Protein AF-A0A382QL18-F1 (afdb_monomer)

Radius of gyration: 16.1 Å; Cα contacts (8 Å, |Δi|>4): 72; chains: 1; bounding box: 35×16×53 Å

Foldseek 3Di:
DPPVVVVVVVVVVLVVLLVLLVVLQVLLVVLLVVCVVVVVVVLSVVLLVVLVVQLVVQLVVCVVVVVPPSSNSVSSSSSSNSSNVSSVVVVVVD

Organism: NCBI:txid408172

Mean predicted aligned error: 6.59 Å

Sequence (94 aa):
LSNTKTLSLATENLKFLVAGTLFVGFFAFLWDGVLLGLGSLKHFATITILGSIVGTILLIYSFIYDYGLPGLWFSLLVSLLIRTSMGYYYQKLR

Structure (mmCIF, N/CA/C/O backbone):
data_AF-A0A382QL18-F1
#
_entry.id   AF-A0A382QL18-F1
#
loop_
_atom_site.group_PDB
_atom_site.id
_atom_site.type_symbol
_atom_site.label_atom_id
_atom_site.label_alt_id
_atom_site.label_comp_id
_atom_site.label_asym_id
_atom_site.label_entity_id
_atom_site.label_seq_id
_atom_site.pdbx_PDB_ins_code
_atom_site.Cartn_x
_atom_site.Cartn_y
_atom_site.Cartn_z
_atom_site.occupancy
_atom_site.B_iso_or_equiv
_atom_site.auth_seq_id
_atom_site.auth_comp_id
_atom_site.auth_asym_id
_atom_site.auth_atom_id
_atom_site.pdbx_PDB_model_num
ATOM 1 N N . LEU A 1 1 ? 10.720 -9.963 -35.273 1.00 48.28 1 LEU A N 1
ATOM 2 C CA . LEU A 1 1 ? 9.581 -10.600 -34.562 1.00 48.28 1 LEU A CA 1
ATOM 3 C C . LEU A 1 1 ? 9.728 -10.572 -33.022 1.00 48.28 1 LEU A C 1
ATOM 5 O O . LEU A 1 1 ? 9.172 -11.438 -32.361 1.00 48.28 1 LEU A O 1
ATOM 9 N N . SER A 1 2 ? 10.453 -9.603 -32.435 1.00 58.75 2 SER A N 1
ATOM 10 C CA . SER A 1 2 ? 10.869 -9.671 -31.016 1.00 58.75 2 SER A CA 1
ATOM 11 C C . SER A 1 2 ? 10.143 -8.670 -30.099 1.00 58.75 2 SER A C 1
ATOM 13 O O . SER A 1 2 ? 9.563 -9.075 -29.101 1.00 58.75 2 SER A O 1
ATOM 15 N N . ASN A 1 3 ? 10.050 -7.390 -30.483 1.00 60.75 3 ASN A N 1
ATOM 16 C CA . ASN A 1 3 ? 9.533 -6.332 -29.594 1.00 60.75 3 ASN A CA 1
ATOM 17 C C . ASN A 1 3 ? 8.008 -6.350 -29.383 1.00 60.75 3 ASN A C 1
ATOM 19 O O . ASN A 1 3 ? 7.517 -5.959 -28.330 1.00 60.75 3 ASN A O 1
ATOM 23 N N . THR A 1 4 ? 7.236 -6.818 -30.365 1.00 63.62 4 THR A N 1
ATOM 24 C CA . THR A 1 4 ? 5.767 -6.855 -30.277 1.00 63.62 4 THR A CA 1
ATOM 25 C C . THR A 1 4 ? 5.270 -7.939 -29.322 1.00 63.62 4 THR A C 1
ATOM 27 O O . THR A 1 4 ? 4.278 -7.738 -28.629 1.00 63.62 4 THR A O 1
ATOM 30 N N . LYS A 1 5 ? 5.976 -9.077 -29.243 1.00 63.62 5 LYS A N 1
ATOM 31 C CA . LYS A 1 5 ? 5.640 -10.168 -28.317 1.00 63.62 5 LYS A CA 1
ATOM 32 C C . LYS A 1 5 ? 5.997 -9.813 -26.871 1.00 63.62 5 LYS A C 1
ATOM 34 O O . LYS A 1 5 ? 5.180 -10.043 -25.987 1.00 63.62 5 LYS A O 1
ATOM 39 N N . THR A 1 6 ? 7.160 -9.203 -26.632 1.00 64.38 6 THR A N 1
ATOM 40 C CA . THR A 1 6 ? 7.559 -8.726 -25.295 1.00 64.38 6 THR A CA 1
ATOM 41 C C . THR A 1 6 ? 6.668 -7.591 -24.796 1.00 64.38 6 THR A C 1
ATOM 43 O O . THR A 1 6 ? 6.259 -7.617 -23.638 1.00 64.38 6 THR A O 1
ATOM 46 N N . LEU A 1 7 ? 6.283 -6.649 -25.664 1.00 66.12 7 LEU A N 1
ATOM 47 C CA . LEU A 1 7 ? 5.337 -5.586 -25.311 1.00 66.12 7 LEU A CA 1
ATOM 48 C C . LEU A 1 7 ? 3.935 -6.137 -25.000 1.00 66.12 7 LEU A C 1
ATOM 50 O O . LEU A 1 7 ? 3.315 -5.719 -24.022 1.00 66.12 7 LEU A O 1
ATOM 54 N N . SER A 1 8 ? 3.448 -7.100 -25.790 1.00 68.75 8 SER A N 1
ATOM 55 C CA . SER A 1 8 ? 2.165 -7.774 -25.539 1.00 68.75 8 SER A CA 1
ATOM 56 C C . SER A 1 8 ? 2.152 -8.466 -24.176 1.00 68.75 8 SER A C 1
ATOM 58 O O . SER A 1 8 ? 1.208 -8.293 -23.410 1.00 68.75 8 SER A O 1
ATOM 60 N N . LEU A 1 9 ? 3.220 -9.195 -23.849 1.00 66.06 9 LEU A N 1
ATOM 61 C CA . LEU A 1 9 ? 3.328 -9.966 -22.611 1.00 66.06 9 LEU A CA 1
ATOM 62 C C . LEU A 1 9 ? 3.494 -9.057 -21.379 1.00 66.06 9 LEU A C 1
ATOM 64 O O . LEU A 1 9 ? 2.863 -9.286 -20.350 1.00 66.06 9 LEU A O 1
ATOM 68 N N . ALA A 1 10 ? 4.257 -7.964 -21.494 1.00 66.56 10 ALA A N 1
ATOM 69 C CA . ALA A 1 10 ? 4.346 -6.940 -20.449 1.00 66.56 10 ALA A CA 1
ATOM 70 C C . ALA A 1 10 ? 2.989 -6.258 -20.189 1.00 66.56 10 ALA A C 1
ATOM 72 O O . ALA A 1 10 ? 2.621 -6.016 -19.039 1.00 66.56 10 ALA A O 1
ATOM 73 N N . THR A 1 11 ? 2.220 -5.997 -21.250 1.00 75.69 11 THR A N 1
ATOM 74 C CA . THR A 1 11 ? 0.881 -5.396 -21.152 1.00 75.69 11 THR A CA 1
ATOM 75 C C . THR A 1 11 ? -0.126 -6.355 -20.516 1.00 75.69 11 THR A C 1
ATOM 77 O O . THR A 1 11 ? -0.976 -5.931 -19.736 1.00 75.69 11 THR A O 1
ATOM 80 N N . GLU A 1 12 ? -0.043 -7.648 -20.822 1.00 78.12 12 GLU A N 1
ATOM 81 C CA . GLU A 1 12 ? -0.900 -8.679 -20.233 1.00 78.12 12 GLU A CA 1
ATOM 82 C C . GLU A 1 12 ? -0.613 -8.874 -18.739 1.00 78.12 12 GLU A C 1
ATOM 84 O O . GLU A 1 12 ? -1.534 -8.809 -17.925 1.00 78.12 12 GLU A O 1
ATOM 89 N N . ASN A 1 13 ? 0.662 -8.979 -18.357 1.00 79.44 13 ASN A N 1
ATOM 90 C CA . ASN A 1 13 ? 1.070 -9.059 -16.952 1.00 79.44 13 ASN A CA 1
ATOM 91 C C . ASN A 1 13 ? 0.618 -7.831 -16.153 1.00 79.44 13 ASN A C 1
ATOM 93 O O . ASN A 1 13 ? 0.147 -7.962 -15.023 1.00 79.44 13 ASN A O 1
ATOM 97 N N . LEU A 1 14 ? 0.706 -6.639 -16.749 1.00 83.88 14 LEU A N 1
ATOM 98 C CA . LEU A 1 14 ? 0.214 -5.416 -16.126 1.00 83.88 14 LEU A CA 1
ATOM 99 C C . LEU A 1 14 ? -1.308 -5.454 -15.932 1.00 83.88 14 LEU A C 1
ATOM 101 O O . LEU A 1 14 ? -1.786 -5.082 -14.866 1.00 83.88 14 LEU A O 1
ATOM 105 N N . LYS A 1 15 ? -2.079 -5.932 -16.919 1.00 86.31 15 LYS A N 1
ATOM 106 C CA . LYS A 1 15 ? -3.540 -6.081 -16.790 1.00 86.31 15 LYS A CA 1
ATOM 107 C C . LYS A 1 15 ? -3.915 -7.023 -15.649 1.00 86.31 15 LYS A C 1
ATOM 109 O O . LYS A 1 15 ? -4.808 -6.694 -14.871 1.00 86.31 15 LYS A O 1
ATOM 114 N N . PHE A 1 16 ? -3.223 -8.154 -15.524 1.00 85.88 16 PHE A N 1
ATOM 115 C CA . PHE A 1 16 ? -3.423 -9.078 -14.407 1.00 85.88 16 PHE A CA 1
ATOM 116 C C . PHE A 1 16 ? -3.082 -8.435 -13.065 1.00 85.88 16 PHE A C 1
ATOM 118 O O . PHE A 1 16 ? -3.857 -8.562 -12.117 1.00 85.88 16 PHE A O 1
ATOM 125 N N . LEU A 1 17 ? -1.968 -7.702 -12.992 1.00 88.94 17 LEU A N 1
ATOM 126 C CA . LEU A 1 17 ? -1.570 -6.991 -11.781 1.00 88.94 17 LEU A CA 1
ATOM 127 C C . LEU A 1 17 ? -2.624 -5.954 -11.380 1.00 88.94 17 LEU A C 1
ATOM 129 O O . LEU A 1 17 ? -3.067 -5.954 -10.239 1.00 88.94 17 LEU A O 1
ATOM 133 N N . VAL A 1 18 ? -3.090 -5.133 -12.324 1.00 89.38 18 VAL A N 1
ATOM 134 C CA . VAL A 1 18 ? -4.156 -4.144 -12.101 1.00 89.38 18 VAL A CA 1
ATOM 135 C C . VAL A 1 18 ? -5.436 -4.820 -11.613 1.00 89.38 18 VAL A C 1
ATOM 137 O O . VAL A 1 18 ? -6.013 -4.383 -10.620 1.00 89.38 18 VAL A O 1
ATOM 140 N N . ALA A 1 19 ? -5.870 -5.899 -12.269 1.00 90.81 19 ALA A N 1
ATOM 141 C CA . ALA A 1 19 ? -7.069 -6.635 -11.874 1.00 90.81 19 ALA A CA 1
ATOM 142 C C . ALA A 1 19 ? -6.946 -7.217 -10.456 1.00 90.81 19 ALA A C 1
ATOM 144 O O . ALA A 1 19 ? -7.872 -7.083 -9.657 1.00 90.81 19 ALA A O 1
ATOM 145 N N . GLY A 1 20 ? -5.791 -7.798 -10.118 1.00 90.19 20 GLY A N 1
ATOM 146 C CA . GLY A 1 20 ? -5.499 -8.294 -8.772 1.00 90.19 20 GLY A CA 1
ATOM 147 C C . GLY A 1 20 ? -5.502 -7.178 -7.726 1.00 90.19 20 GLY A C 1
ATOM 148 O O . GLY A 1 20 ? -6.136 -7.316 -6.680 1.00 90.19 20 GLY A O 1
ATOM 149 N N . THR A 1 21 ? -4.873 -6.041 -8.029 1.00 90.69 21 THR A N 1
ATOM 150 C CA . THR A 1 21 ? -4.863 -4.857 -7.160 1.00 90.69 21 THR A CA 1
ATOM 151 C C . THR A 1 21 ? -6.268 -4.326 -6.913 1.00 90.69 21 THR A C 1
ATOM 153 O O . THR A 1 21 ? -6.607 -4.022 -5.772 1.00 90.69 21 THR A O 1
ATOM 156 N N . LEU A 1 22 ? -7.112 -4.263 -7.944 1.00 91.88 22 LEU A N 1
ATOM 157 C CA . LEU A 1 22 ? -8.505 -3.832 -7.808 1.00 91.88 22 LEU A CA 1
ATOM 158 C C . LEU A 1 22 ? -9.339 -4.824 -6.994 1.00 91.88 22 LEU A C 1
ATOM 160 O O . LEU A 1 22 ? -10.094 -4.404 -6.120 1.00 91.88 22 LEU A O 1
ATOM 164 N N . PHE A 1 23 ? -9.166 -6.126 -7.227 1.00 91.75 23 PHE A N 1
ATOM 165 C CA . PHE A 1 23 ? -9.860 -7.166 -6.469 1.00 91.75 23 PHE A CA 1
ATOM 166 C C . PHE A 1 23 ? -9.549 -7.076 -4.971 1.00 91.75 23 PHE A C 1
ATOM 168 O O . PHE A 1 23 ? -10.467 -7.024 -4.155 1.00 91.75 23 PHE A O 1
ATOM 175 N N . VAL A 1 24 ? -8.266 -6.978 -4.606 1.00 91.19 24 VAL A N 1
ATOM 176 C CA . VAL A 1 24 ? -7.848 -6.764 -3.210 1.00 91.19 24 VAL A CA 1
ATOM 177 C C . VAL A 1 24 ? -8.344 -5.411 -2.692 1.00 91.19 24 VAL A C 1
ATOM 179 O O . VAL A 1 24 ? -8.791 -5.311 -1.550 1.00 91.19 24 VAL A O 1
ATOM 182 N N . GLY A 1 25 ? -8.329 -4.380 -3.538 1.00 90.25 25 GLY A N 1
ATOM 183 C CA . GLY A 1 25 ? -8.846 -3.053 -3.221 1.00 90.25 25 GLY A CA 1
ATOM 184 C C . GLY A 1 25 ? -10.306 -3.065 -2.777 1.00 90.25 25 GLY A C 1
ATOM 185 O O . GLY A 1 25 ? -10.637 -2.403 -1.798 1.00 90.25 25 GLY A O 1
ATOM 186 N N . PHE A 1 26 ? -11.168 -3.867 -3.408 1.00 91.62 26 PHE A N 1
ATOM 187 C CA . PHE A 1 26 ? -12.564 -3.996 -2.979 1.00 91.62 26 PHE A CA 1
ATOM 188 C C . PHE A 1 26 ? -12.697 -4.504 -1.539 1.00 91.62 26 PHE A C 1
ATOM 190 O O . PHE A 1 26 ? -13.520 -3.982 -0.789 1.00 91.62 26 PHE A O 1
ATOM 197 N N . PHE A 1 27 ? -11.864 -5.458 -1.114 1.00 88.38 27 PHE A N 1
ATOM 198 C CA . PHE A 1 27 ? -11.864 -5.922 0.277 1.00 88.38 27 PHE A CA 1
ATOM 199 C C . PHE A 1 27 ? -11.293 -4.881 1.237 1.00 88.38 27 PHE A C 1
ATOM 201 O O . PHE A 1 27 ? -11.842 -4.695 2.321 1.00 88.38 27 PHE A O 1
ATOM 208 N N . ALA A 1 28 ? -10.230 -4.175 0.846 1.00 88.81 28 ALA A N 1
ATOM 209 C CA . ALA A 1 28 ? -9.688 -3.079 1.643 1.00 88.81 28 ALA A CA 1
ATOM 210 C C . ALA A 1 28 ? -10.759 -2.003 1.892 1.00 88.81 28 ALA A C 1
ATOM 212 O O . ALA A 1 28 ? -10.988 -1.612 3.034 1.00 88.81 28 ALA A O 1
ATOM 213 N N . PHE A 1 29 ? -11.477 -1.593 0.842 1.00 88.81 29 PHE A N 1
ATOM 214 C CA . PHE A 1 29 ? -12.550 -0.603 0.943 1.00 88.81 29 PHE A CA 1
ATOM 215 C C . PHE A 1 29 ? -13.768 -1.109 1.723 1.00 88.81 29 PHE A C 1
ATOM 217 O O . PHE A 1 29 ? -14.402 -0.328 2.431 1.00 88.81 29 PHE A O 1
ATOM 224 N N . LEU A 1 30 ? -14.082 -2.407 1.645 1.00 89.06 30 LEU A N 1
ATOM 225 C CA . LEU A 1 30 ? -15.119 -3.018 2.477 1.00 89.06 30 LEU A CA 1
ATOM 226 C C . LEU A 1 30 ? -14.778 -2.870 3.965 1.00 89.06 30 LEU A C 1
ATOM 228 O O . LEU A 1 30 ? -15.624 -2.432 4.742 1.00 89.06 30 LEU A O 1
ATOM 232 N N . TRP A 1 31 ? -13.544 -3.194 4.361 1.00 84.94 31 TRP A N 1
ATOM 233 C CA . TRP A 1 31 ? -13.110 -3.057 5.754 1.00 84.94 31 TRP A CA 1
ATOM 234 C C . TRP A 1 31 ? -13.056 -1.605 6.213 1.00 84.94 31 TRP A C 1
ATOM 236 O O . TRP A 1 31 ? -13.471 -1.319 7.336 1.00 84.94 31 TRP A O 1
ATOM 246 N N . ASP A 1 32 ? -12.621 -0.694 5.341 1.00 85.81 32 ASP A N 1
ATOM 247 C CA . ASP A 1 32 ? -12.662 0.745 5.602 1.00 85.81 32 ASP A CA 1
ATOM 248 C C . ASP A 1 32 ? -14.107 1.188 5.921 1.00 85.81 32 ASP A C 1
ATOM 250 O O . ASP A 1 32 ? -14.350 1.838 6.939 1.00 85.81 32 ASP A O 1
ATOM 254 N N . GLY A 1 33 ? -15.092 0.741 5.133 1.00 84.81 33 GLY A N 1
ATOM 255 C CA . GLY A 1 33 ? -16.515 1.003 5.380 1.00 84.81 33 GLY A CA 1
ATOM 256 C C . GLY A 1 33 ? -17.059 0.359 6.662 1.00 84.81 33 GLY A C 1
ATOM 257 O O . GLY A 1 33 ? -17.768 1.013 7.427 1.00 84.81 33 GLY A O 1
ATOM 258 N N . VAL A 1 34 ? -16.703 -0.898 6.939 1.00 86.44 34 VAL A N 1
ATOM 259 C CA . VAL A 1 34 ? -17.137 -1.627 8.146 1.00 86.44 34 VAL A CA 1
ATOM 260 C C . VAL A 1 34 ? -16.595 -0.969 9.416 1.00 86.44 34 VAL A C 1
ATOM 262 O O . VAL A 1 34 ? -17.347 -0.753 10.367 1.00 86.44 34 VAL A O 1
ATOM 265 N N . LEU A 1 35 ? -15.312 -0.601 9.444 1.00 82.81 35 LEU A N 1
ATOM 266 C CA . LEU A 1 35 ? -14.690 0.028 10.612 1.00 82.81 35 LEU A CA 1
ATOM 267 C C . LEU A 1 35 ? -15.271 1.415 10.896 1.00 82.81 35 LEU A C 1
ATOM 269 O O . LEU A 1 35 ? -15.482 1.756 12.065 1.00 82.81 35 LEU A O 1
ATOM 273 N N . LEU A 1 36 ? -15.573 2.185 9.847 1.00 83.88 36 LEU A N 1
ATOM 274 C CA . LEU A 1 36 ? -16.265 3.469 9.966 1.00 83.88 36 LEU A CA 1
ATOM 275 C C . LEU A 1 36 ? -17.707 3.287 10.458 1.00 83.88 36 LEU A C 1
ATOM 277 O O . LEU A 1 36 ? -18.115 3.969 11.398 1.00 83.88 36 LEU A O 1
ATOM 281 N N . GLY A 1 37 ? -18.450 2.328 9.896 1.00 83.69 37 GLY A N 1
ATOM 282 C CA . GLY A 1 37 ? -19.827 2.021 10.302 1.00 83.69 37 GLY A CA 1
ATOM 283 C C . GLY A 1 37 ? -19.947 1.527 11.748 1.00 83.69 37 GLY A C 1
ATOM 284 O O . GLY A 1 37 ? -20.943 1.787 12.416 1.00 83.69 37 GLY A O 1
ATOM 285 N N . LEU A 1 38 ? -18.906 0.872 12.265 1.00 79.06 38 LEU A N 1
ATOM 286 C CA . LEU A 1 38 ? -18.825 0.374 13.639 1.00 79.06 38 LEU A CA 1
ATOM 287 C C . LEU A 1 38 ? -18.299 1.404 14.659 1.00 79.06 38 LEU A C 1
ATOM 289 O O . LEU A 1 38 ? -18.068 1.040 15.818 1.00 79.06 38 LEU A O 1
ATOM 293 N N . GLY A 1 39 ? -18.052 2.653 14.241 1.00 81.25 39 GLY A N 1
ATOM 294 C CA . GLY A 1 39 ? -17.503 3.719 15.091 1.00 81.25 39 GLY A CA 1
ATOM 295 C C . GLY A 1 39 ? -16.037 3.508 15.500 1.00 81.25 39 GLY A C 1
ATOM 296 O O . GLY A 1 39 ? -15.535 4.169 16.410 1.00 81.25 39 GLY A O 1
ATOM 297 N N . SER A 1 40 ? -15.323 2.595 14.839 1.00 81.44 40 SER A N 1
ATOM 298 C CA . SER A 1 40 ? -13.957 2.179 15.177 1.00 81.44 40 SER A CA 1
ATOM 299 C C . SER A 1 40 ? -12.898 3.060 14.498 1.00 81.44 40 SER A C 1
ATOM 301 O O . SER A 1 40 ? -11.961 2.583 13.855 1.00 81.44 40 SER A O 1
ATOM 303 N N . LEU A 1 41 ? -13.041 4.380 14.651 1.00 81.88 41 LEU A N 1
ATOM 304 C CA . LEU A 1 41 ? -12.238 5.397 13.953 1.00 81.88 41 LEU A CA 1
ATOM 305 C C . LEU A 1 41 ? -10.728 5.247 14.193 1.00 81.88 41 LEU A C 1
ATOM 307 O O . LEU A 1 41 ? -9.930 5.466 13.284 1.00 81.88 41 LEU A O 1
ATOM 311 N N . LYS A 1 42 ? -10.329 4.838 15.405 1.00 82.69 42 LYS A N 1
ATOM 312 C CA . LYS A 1 42 ? -8.915 4.627 15.754 1.00 82.69 42 LYS A CA 1
ATOM 313 C C . LYS A 1 42 ? -8.300 3.476 14.957 1.00 82.69 42 LYS A C 1
ATOM 315 O O . LYS A 1 42 ? -7.225 3.644 14.398 1.00 82.69 42 LYS A O 1
ATOM 320 N N . HIS A 1 43 ? -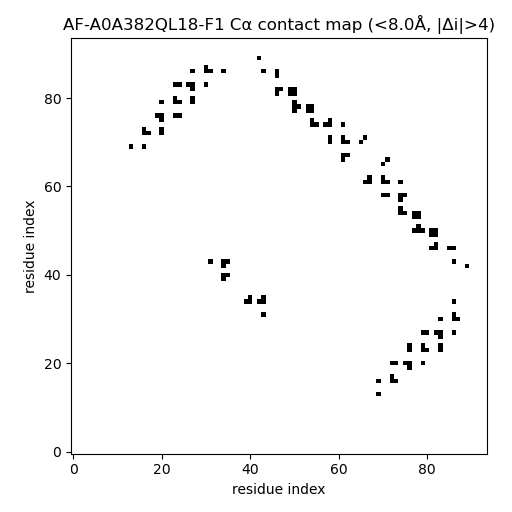8.999 2.345 14.852 1.00 83.69 43 HIS A N 1
ATOM 321 C CA . HIS A 1 43 ? -8.518 1.186 14.098 1.00 83.69 43 HIS A CA 1
ATOM 322 C C . HIS A 1 43 ? -8.449 1.489 12.599 1.00 83.69 43 HIS A C 1
ATOM 324 O O . HIS A 1 43 ? -7.447 1.170 11.965 1.00 83.69 43 HIS A O 1
ATOM 330 N N . PHE A 1 44 ? -9.457 2.187 12.061 1.00 85.69 44 PHE A N 1
ATOM 331 C CA . PHE A 1 44 ? -9.452 2.676 10.679 1.00 85.69 44 PHE A CA 1
ATOM 332 C C . PHE A 1 44 ? -8.240 3.579 10.382 1.00 85.69 44 PHE A C 1
ATOM 334 O O . PHE A 1 44 ? -7.528 3.377 9.395 1.00 85.69 44 PHE A O 1
ATOM 341 N N . ALA A 1 45 ? -7.961 4.548 11.258 1.00 84.06 45 ALA A N 1
ATOM 342 C CA . ALA A 1 45 ? -6.808 5.428 11.098 1.00 84.06 45 ALA A CA 1
ATOM 343 C C . ALA A 1 45 ? -5.489 4.639 11.137 1.00 84.06 45 ALA A C 1
ATOM 345 O O . ALA A 1 45 ? -4.632 4.831 10.275 1.00 84.06 45 ALA A O 1
ATOM 346 N N . THR A 1 46 ? -5.341 3.705 12.082 1.00 86.38 46 THR A N 1
ATOM 347 C CA . THR A 1 46 ? -4.128 2.889 12.219 1.00 86.38 46 THR A CA 1
ATOM 348 C C . THR A 1 46 ? -3.853 2.040 10.977 1.00 86.38 46 THR A C 1
ATOM 350 O O . THR A 1 46 ? -2.734 2.088 10.463 1.00 86.38 46 THR A O 1
ATOM 353 N N . ILE A 1 47 ? -4.848 1.314 10.448 1.00 87.19 47 ILE A N 1
ATOM 354 C CA . ILE A 1 47 ? -4.642 0.482 9.246 1.00 87.19 47 ILE A CA 1
ATOM 355 C C . ILE A 1 47 ? -4.309 1.323 8.016 1.00 87.19 47 ILE A C 1
ATOM 357 O O . ILE A 1 47 ? -3.479 0.927 7.196 1.00 87.19 47 ILE A O 1
ATOM 361 N N . THR A 1 48 ? -4.919 2.504 7.904 1.00 87.56 48 THR A N 1
ATOM 362 C CA . THR A 1 48 ? -4.727 3.394 6.760 1.00 87.56 48 THR A CA 1
ATOM 363 C C . THR A 1 48 ? -3.331 3.999 6.784 1.00 87.56 48 THR A C 1
ATOM 365 O O . THR A 1 48 ? -2.650 4.002 5.758 1.00 87.56 48 THR A O 1
ATOM 368 N N . ILE A 1 49 ? -2.872 4.456 7.952 1.00 89.06 49 ILE A N 1
ATOM 369 C CA . ILE A 1 49 ? -1.537 5.036 8.122 1.00 89.06 49 ILE A CA 1
ATOM 370 C C . ILE A 1 49 ? -0.464 3.971 7.879 1.00 89.06 49 ILE A C 1
ATOM 372 O O . ILE A 1 49 ? 0.433 4.196 7.069 1.00 89.06 49 ILE A O 1
ATOM 376 N N . LEU A 1 50 ? -0.576 2.792 8.501 1.00 89.81 50 LEU A N 1
ATOM 377 C CA . LEU A 1 50 ? 0.398 1.709 8.317 1.00 89.81 50 LEU A CA 1
ATOM 378 C C . LEU A 1 50 ? 0.451 1.228 6.864 1.00 89.81 50 LEU A C 1
ATOM 380 O O . LEU A 1 50 ? 1.536 1.130 6.289 1.00 89.81 50 LEU A O 1
ATOM 384 N N . GLY A 1 51 ? -0.709 0.997 6.242 1.00 87.50 51 GLY A N 1
ATOM 385 C CA . GLY A 1 51 ? -0.782 0.622 4.831 1.00 87.50 51 GLY A CA 1
ATOM 386 C C . GLY A 1 51 ? -0.171 1.685 3.913 1.00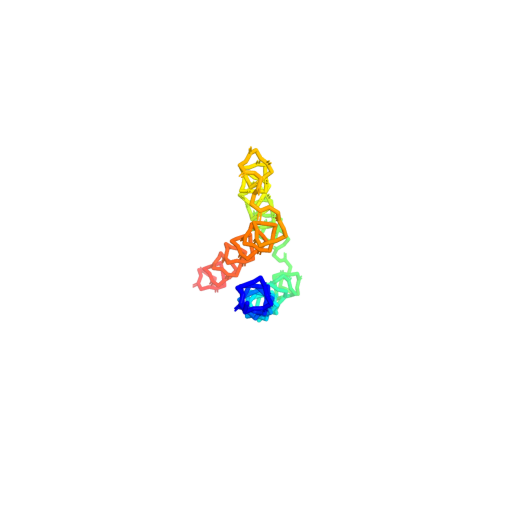 87.50 51 GLY A C 1
ATOM 387 O O . GLY A 1 51 ? 0.540 1.343 2.966 1.00 87.50 51 GLY A O 1
ATOM 388 N N . SER A 1 52 ? -0.395 2.970 4.202 1.00 88.75 52 SER A N 1
ATOM 389 C CA . SER A 1 52 ? 0.151 4.082 3.411 1.00 88.75 52 SER A CA 1
ATOM 390 C C . SER A 1 52 ? 1.663 4.223 3.569 1.00 88.75 52 SER A C 1
ATOM 392 O O . SER A 1 52 ? 2.350 4.433 2.572 1.00 88.75 52 SER A O 1
ATOM 394 N N . ILE A 1 53 ? 2.201 4.058 4.782 1.00 92.75 53 ILE A N 1
ATOM 395 C CA . ILE A 1 53 ? 3.651 4.100 5.029 1.00 92.75 53 ILE A CA 1
ATOM 396 C C . ILE A 1 53 ? 4.344 2.983 4.249 1.00 92.75 53 ILE A C 1
ATOM 398 O O . ILE A 1 53 ? 5.272 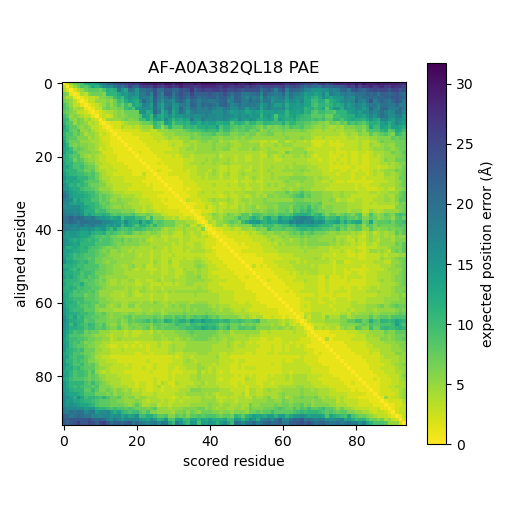3.255 3.489 1.00 92.75 53 ILE A O 1
ATOM 402 N N . VAL A 1 54 ? 3.868 1.739 4.373 1.00 91.81 54 VAL A N 1
ATOM 403 C CA . VAL A 1 54 ? 4.493 0.604 3.677 1.00 91.81 54 VAL A CA 1
ATOM 404 C C . VAL A 1 54 ? 4.357 0.740 2.159 1.00 91.81 54 VAL A C 1
ATOM 406 O O . VAL A 1 54 ? 5.335 0.537 1.440 1.00 91.81 54 VAL A O 1
ATOM 409 N N . GLY A 1 55 ? 3.184 1.156 1.670 1.00 89.69 55 GLY A N 1
ATOM 410 C CA . GLY A 1 55 ? 2.971 1.444 0.251 1.00 89.69 55 GLY A CA 1
ATOM 411 C C . GLY A 1 55 ? 3.916 2.524 -0.278 1.00 89.69 55 GLY A C 1
ATOM 412 O O . GLY A 1 55 ? 4.508 2.353 -1.338 1.00 89.69 55 GLY A O 1
ATOM 413 N N . THR A 1 56 ? 4.124 3.597 0.488 1.00 90.88 56 THR A N 1
ATOM 414 C CA . THR A 1 56 ? 5.013 4.707 0.109 1.00 90.88 56 THR A CA 1
ATOM 415 C C . THR A 1 56 ? 6.477 4.278 0.087 1.00 90.88 56 THR A C 1
ATOM 417 O O . THR A 1 56 ? 7.191 4.622 -0.849 1.00 90.88 56 THR A O 1
ATOM 420 N N . ILE A 1 57 ? 6.928 3.485 1.065 1.00 92.44 57 ILE A N 1
ATOM 421 C CA . ILE A 1 57 ? 8.293 2.935 1.073 1.00 92.44 57 ILE A CA 1
ATOM 422 C C . ILE A 1 57 ? 8.523 2.076 -0.176 1.00 92.44 57 ILE A C 1
ATOM 424 O O . ILE A 1 57 ? 9.532 2.250 -0.860 1.00 92.44 57 ILE A O 1
ATOM 428 N N . LEU A 1 58 ? 7.576 1.195 -0.517 1.00 90.31 58 LEU A N 1
ATOM 429 C CA . LEU A 1 58 ? 7.671 0.386 -1.735 1.00 90.31 58 LEU A CA 1
ATOM 430 C C . LEU A 1 58 ? 7.587 1.222 -3.013 1.00 90.31 58 LEU A C 1
ATOM 432 O O . LEU A 1 58 ? 8.224 0.868 -4.000 1.00 90.31 58 LEU A O 1
ATOM 436 N N . LEU A 1 59 ? 6.814 2.307 -3.016 1.00 90.50 59 LEU A N 1
ATOM 437 C CA . LEU A 1 59 ? 6.715 3.208 -4.159 1.00 90.50 59 LEU A CA 1
ATOM 438 C C . LEU A 1 59 ? 8.044 3.934 -4.398 1.00 90.50 59 LEU A C 1
ATOM 440 O O . LEU A 1 59 ? 8.526 3.960 -5.527 1.00 90.50 59 LEU A O 1
ATOM 444 N N . ILE A 1 60 ? 8.662 4.462 -3.336 1.00 91.69 60 ILE A N 1
ATOM 445 C CA . ILE A 1 60 ? 9.988 5.093 -3.394 1.00 91.69 60 ILE A CA 1
ATOM 446 C C . ILE A 1 60 ? 11.028 4.076 -3.864 1.00 91.69 60 ILE A C 1
ATOM 448 O O . ILE A 1 60 ? 11.818 4.378 -4.755 1.00 91.69 60 ILE A O 1
ATOM 452 N N . TYR A 1 61 ? 10.994 2.856 -3.320 1.00 89.56 61 TYR A N 1
ATOM 453 C CA . TYR A 1 61 ? 11.837 1.766 -3.800 1.00 89.56 61 TYR A CA 1
ATOM 454 C C . TYR A 1 61 ? 11.600 1.529 -5.296 1.00 89.56 61 TYR A C 1
ATOM 456 O O . TYR A 1 61 ? 12.541 1.540 -6.079 1.00 89.56 61 TYR A O 1
ATOM 464 N N . SER A 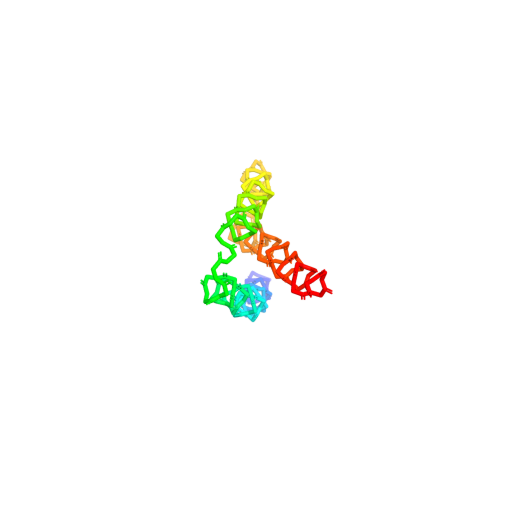1 62 ? 10.345 1.419 -5.735 1.00 89.25 62 SER A N 1
ATOM 465 C CA . SER A 1 62 ? 10.044 1.197 -7.149 1.00 89.25 62 SER A CA 1
ATOM 466 C C . SER A 1 62 ? 10.557 2.298 -8.072 1.00 89.25 62 SER A C 1
ATOM 468 O O . SER A 1 62 ? 10.999 2.010 -9.183 1.00 89.25 62 SER A O 1
ATOM 470 N N . PHE A 1 63 ? 10.511 3.541 -7.596 1.00 88.38 63 PHE A N 1
ATOM 471 C CA . PHE A 1 63 ? 11.000 4.706 -8.317 1.00 88.38 63 PHE A CA 1
ATOM 472 C C . PHE A 1 63 ? 12.528 4.702 -8.459 1.00 88.38 63 PHE A C 1
ATOM 474 O O . PHE A 1 63 ? 13.036 4.969 -9.540 1.00 88.38 63 PHE A O 1
ATOM 481 N N . ILE A 1 64 ? 13.266 4.345 -7.402 1.00 90.81 64 ILE A N 1
ATOM 482 C CA . ILE A 1 64 ? 14.741 4.304 -7.420 1.00 90.81 64 ILE A CA 1
ATOM 483 C C . ILE A 1 64 ? 15.273 3.257 -8.410 1.00 90.81 64 ILE A C 1
ATOM 485 O O . ILE A 1 64 ? 16.293 3.483 -9.054 1.00 90.81 64 ILE A O 1
ATOM 489 N N . TYR A 1 65 ? 14.591 2.117 -8.526 1.00 87.19 65 TYR A N 1
ATOM 490 C CA . TYR A 1 65 ? 15.004 1.001 -9.386 1.00 87.19 65 TYR A CA 1
ATOM 491 C C . TYR A 1 65 ? 14.342 1.009 -10.775 1.00 87.19 65 TYR A C 1
ATOM 493 O O . TYR A 1 65 ? 14.500 0.052 -11.529 1.00 87.19 65 TYR A O 1
ATOM 501 N N . ASP A 1 66 ? 13.608 2.073 -11.107 1.00 84.38 66 ASP A N 1
ATOM 502 C CA . ASP A 1 66 ? 13.015 2.316 -12.427 1.00 84.38 66 ASP A CA 1
ATOM 503 C C . ASP A 1 66 ? 12.120 1.169 -12.950 1.00 84.38 66 ASP A C 1
ATOM 505 O O . ASP A 1 66 ? 12.059 0.859 -14.140 1.00 84.38 66 ASP A O 1
ATOM 509 N N . TYR A 1 67 ? 11.365 0.529 -12.047 1.00 82.06 67 TYR A N 1
ATOM 510 C CA . TYR A 1 67 ? 10.424 -0.545 -12.409 1.00 82.06 67 TYR A CA 1
ATOM 511 C C . TYR A 1 67 ? 9.186 -0.043 -13.177 1.00 82.06 67 TYR A C 1
ATOM 513 O O . TYR A 1 67 ? 8.340 -0.845 -13.585 1.00 82.06 67 TYR A O 1
ATOM 521 N N . GLY A 1 68 ? 9.045 1.273 -13.357 1.00 85.38 68 GLY A N 1
ATOM 522 C CA . GLY A 1 68 ? 7.965 1.902 -14.110 1.00 85.38 68 GLY A CA 1
ATOM 523 C C . GLY A 1 68 ? 6.563 1.606 -13.563 1.00 85.38 68 GLY A C 1
ATOM 524 O O . GLY A 1 68 ? 6.330 1.491 -12.357 1.00 85.38 68 GLY A O 1
ATOM 525 N N . LEU A 1 69 ? 5.597 1.487 -14.478 1.00 84.50 69 LEU A N 1
ATOM 526 C CA . LEU A 1 69 ? 4.180 1.311 -14.150 1.00 84.50 69 LEU A CA 1
ATOM 527 C C . LEU A 1 69 ? 3.885 0.024 -13.341 1.00 84.50 69 LEU A C 1
ATOM 529 O O . LEU A 1 69 ? 3.140 0.120 -12.365 1.00 84.50 69 LEU A O 1
ATOM 533 N N . PRO A 1 70 ? 4.465 -1.157 -13.654 1.00 85.88 70 PRO A N 1
ATOM 534 C CA . PRO A 1 70 ? 4.293 -2.357 -12.828 1.00 85.88 70 PRO A CA 1
ATOM 535 C C . PRO A 1 70 ? 4.724 -2.166 -11.368 1.00 85.88 70 PRO A C 1
ATOM 537 O O . PRO A 1 70 ? 4.021 -2.610 -10.463 1.00 85.88 70 PRO A O 1
ATOM 540 N N . GLY A 1 71 ? 5.841 -1.469 -11.132 1.00 84.44 71 GLY A N 1
ATOM 541 C CA . GLY A 1 71 ? 6.337 -1.183 -9.785 1.00 84.44 71 GLY A CA 1
ATOM 542 C C . GLY A 1 71 ? 5.357 -0.350 -8.954 1.00 84.44 71 GLY A C 1
ATOM 543 O O . GLY A 1 71 ? 5.082 -0.656 -7.790 1.00 84.44 71 GLY A O 1
ATOM 544 N N . LEU A 1 72 ? 4.736 0.645 -9.590 1.00 87.88 72 LEU A N 1
ATOM 545 C CA . LEU A 1 72 ? 3.700 1.472 -8.974 1.00 87.88 72 LEU A CA 1
ATOM 546 C C . LEU A 1 72 ? 2.464 0.644 -8.591 1.00 87.88 72 LEU A C 1
ATOM 548 O O . LEU A 1 72 ? 2.023 0.694 -7.443 1.00 87.88 72 LEU A O 1
ATOM 552 N N . TRP A 1 73 ? 1.949 -0.187 -9.500 1.00 88.88 73 TRP A N 1
ATOM 553 C CA . TRP A 1 73 ? 0.807 -1.062 -9.201 1.00 88.88 73 TRP A CA 1
ATOM 554 C C . TRP A 1 73 ? 1.116 -2.111 -8.133 1.00 88.88 73 TRP A C 1
ATOM 556 O O . TRP A 1 73 ? 0.241 -2.434 -7.329 1.00 88.88 73 TRP A O 1
ATOM 566 N N . PHE A 1 74 ? 2.354 -2.603 -8.083 1.00 88.38 74 PHE A N 1
ATOM 567 C CA . PHE A 1 74 ? 2.800 -3.532 -7.051 1.00 88.38 74 PHE A CA 1
ATOM 568 C C . PHE A 1 74 ? 2.872 -2.866 -5.670 1.00 88.38 74 PHE A C 1
ATOM 570 O O . PHE A 1 74 ? 2.367 -3.421 -4.695 1.00 88.38 74 PHE A O 1
ATOM 577 N N . SER A 1 75 ? 3.419 -1.649 -5.575 1.00 90.19 75 SER A N 1
ATOM 578 C CA . SER A 1 75 ? 3.427 -0.890 -4.313 1.00 90.19 75 SER A CA 1
ATOM 579 C C . SER A 1 75 ? 2.012 -0.635 -3.778 1.00 90.19 75 SER A C 1
ATOM 581 O O . SER A 1 75 ? 1.757 -0.783 -2.579 1.00 90.19 75 SER A O 1
ATOM 583 N N . LEU A 1 76 ? 1.067 -0.351 -4.681 1.00 91.12 76 LEU A N 1
ATOM 584 C CA . LEU A 1 76 ? -0.341 -0.175 -4.346 1.00 91.12 76 LEU A CA 1
ATOM 585 C C . LEU A 1 76 ? -0.977 -1.488 -3.869 1.00 91.12 76 LEU A C 1
ATOM 587 O O . LEU A 1 76 ? -1.654 -1.497 -2.843 1.00 91.12 76 LEU A O 1
ATOM 591 N N . LEU A 1 77 ? -0.722 -2.602 -4.562 1.00 92.69 77 LEU A N 1
ATOM 592 C CA . LEU A 1 77 ? -1.196 -3.932 -4.165 1.00 92.69 77 LEU A CA 1
ATOM 593 C C . LEU A 1 77 ? -0.766 -4.278 -2.736 1.00 92.69 77 LEU A C 1
ATOM 595 O O . LEU A 1 77 ? -1.594 -4.692 -1.928 1.00 92.69 77 LEU A O 1
ATOM 599 N N . VAL A 1 78 ? 0.511 -4.071 -2.405 1.00 91.12 78 VAL A N 1
ATOM 600 C CA . VAL A 1 78 ? 1.048 -4.359 -1.066 1.00 91.12 78 VAL A CA 1
ATOM 601 C C . VAL A 1 78 ? 0.393 -3.476 -0.002 1.00 91.12 78 VAL A C 1
ATOM 603 O O . VAL A 1 78 ? 0.008 -3.976 1.056 1.00 91.12 78 VAL A O 1
ATOM 606 N N . SER A 1 79 ? 0.196 -2.187 -0.292 1.00 91.50 79 SER A N 1
ATOM 607 C CA . SER A 1 79 ? -0.529 -1.276 0.603 1.00 91.50 79 SER 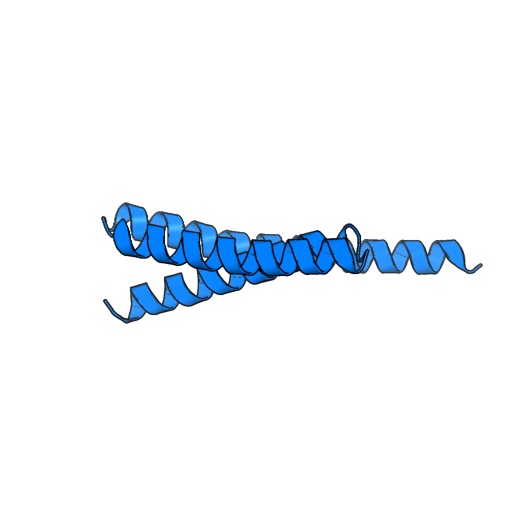A CA 1
ATOM 608 C C . SER A 1 79 ? -1.947 -1.780 0.912 1.00 91.50 79 SER A C 1
ATOM 610 O O . SER A 1 79 ? -2.368 -1.815 2.074 1.00 91.50 79 SER A O 1
ATOM 612 N N . LEU A 1 80 ? -2.670 -2.233 -0.118 1.00 90.69 80 LEU A N 1
ATOM 613 C CA . LEU A 1 80 ? -4.035 -2.747 0.006 1.00 90.69 80 LEU A CA 1
ATOM 614 C C . LEU A 1 80 ? -4.091 -4.108 0.710 1.00 90.69 80 LEU A C 1
ATOM 616 O O . LEU A 1 80 ? -5.018 -4.350 1.486 1.00 90.69 80 LEU A O 1
ATOM 620 N N . LEU A 1 81 ? -3.099 -4.977 0.501 1.00 92.19 81 LEU A N 1
ATOM 621 C CA . LEU A 1 81 ? -2.994 -6.258 1.205 1.00 92.19 81 LEU A CA 1
ATOM 622 C C . LEU A 1 81 ? -2.839 -6.057 2.711 1.00 92.19 81 LEU A C 1
ATOM 624 O O . LEU A 1 81 ? -3.528 -6.721 3.486 1.00 92.19 81 LEU A O 1
ATOM 628 N N . ILE A 1 82 ? -1.989 -5.119 3.134 1.00 89.44 82 ILE A N 1
ATOM 629 C CA . ILE A 1 82 ? -1.809 -4.795 4.557 1.00 89.44 82 ILE A CA 1
ATOM 630 C C . ILE A 1 82 ? -3.115 -4.271 5.147 1.00 89.44 82 ILE A C 1
ATOM 632 O O . ILE A 1 82 ? -3.551 -4.756 6.192 1.00 89.44 82 ILE A O 1
ATOM 636 N N . ARG A 1 83 ? -3.774 -3.338 4.449 1.00 88.75 83 ARG A N 1
ATOM 637 C CA . ARG A 1 83 ? -5.044 -2.763 4.904 1.00 88.75 83 ARG A CA 1
ATOM 638 C C . ARG A 1 83 ? -6.135 -3.825 5.035 1.00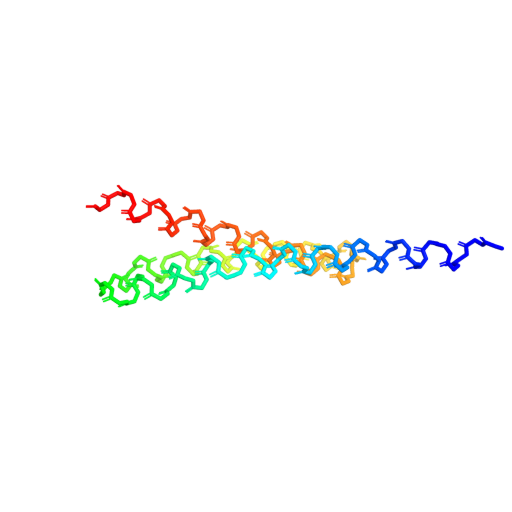 88.75 83 ARG A C 1
ATOM 640 O O . ARG A 1 83 ? -6.801 -3.888 6.063 1.00 88.75 83 ARG A O 1
ATOM 647 N N . THR A 1 84 ? -6.255 -4.709 4.047 1.00 89.00 84 THR A N 1
ATOM 648 C CA . THR A 1 84 ? -7.219 -5.821 4.059 1.00 89.00 84 THR A CA 1
ATOM 649 C C . THR A 1 84 ? -6.928 -6.817 5.182 1.00 89.00 84 THR A C 1
ATOM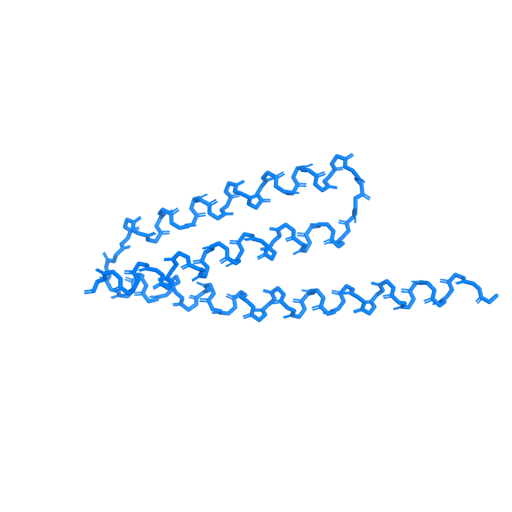 651 O O . THR A 1 84 ? -7.839 -7.234 5.896 1.00 89.00 84 THR A O 1
ATOM 654 N N . SER A 1 85 ? -5.657 -7.179 5.372 1.00 87.31 85 SER A N 1
ATOM 655 C CA . SER A 1 85 ? -5.238 -8.164 6.377 1.00 87.31 85 SER A CA 1
ATOM 656 C C . SER A 1 8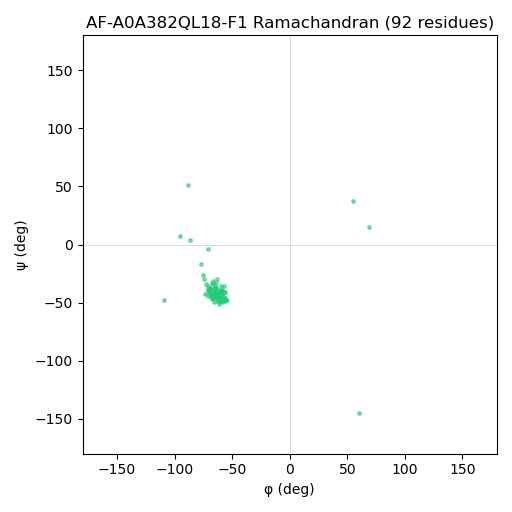5 ? -5.457 -7.648 7.797 1.00 87.31 85 SER A C 1
ATOM 658 O O . SER A 1 85 ? -6.008 -8.354 8.642 1.00 87.31 85 SER A O 1
ATOM 660 N N . MET A 1 86 ? -5.071 -6.396 8.061 1.00 85.56 86 MET A N 1
ATOM 661 C CA . MET A 1 86 ? -5.298 -5.766 9.360 1.00 85.56 86 MET A CA 1
ATOM 662 C C . MET A 1 86 ? -6.783 -5.491 9.611 1.00 85.56 86 MET A C 1
ATOM 664 O O . MET A 1 86 ? -7.242 -5.689 10.732 1.00 85.56 86 MET A O 1
ATOM 668 N N . GLY A 1 87 ? -7.543 -5.093 8.584 1.00 84.06 87 GLY A N 1
ATOM 669 C CA . GLY A 1 87 ? -8.997 -4.940 8.673 1.00 84.06 87 GLY A CA 1
ATOM 670 C C . GLY A 1 87 ? -9.680 -6.229 9.135 1.00 84.06 87 GLY A C 1
ATOM 671 O O . GLY A 1 87 ? -10.441 -6.213 10.102 1.00 84.06 87 GLY A O 1
ATOM 672 N N . TYR A 1 88 ? -9.316 -7.365 8.532 1.00 84.19 88 TYR A N 1
ATOM 673 C CA . TYR A 1 88 ? -9.794 -8.679 8.965 1.00 84.19 88 TYR A CA 1
ATOM 674 C C . TYR A 1 88 ? -9.351 -9.032 10.396 1.00 84.19 88 TYR A C 1
ATOM 676 O O . TYR A 1 88 ? -10.159 -9.509 11.194 1.00 84.19 88 TYR A O 1
ATOM 684 N N . TYR A 1 89 ? -8.086 -8.775 10.747 1.00 83.94 89 TYR A N 1
ATOM 685 C CA . TYR A 1 89 ? -7.565 -9.048 12.089 1.00 83.94 89 TYR A CA 1
ATOM 686 C C . TYR A 1 89 ? -8.318 -8.269 13.175 1.00 83.94 89 TYR A C 1
ATOM 688 O O . TYR A 1 89 ? -8.749 -8.860 14.164 1.00 83.94 89 TYR A O 1
ATOM 696 N N . TYR A 1 90 ? -8.535 -6.966 12.982 1.00 79.75 90 TYR A N 1
ATOM 697 C CA . TYR A 1 90 ? -9.259 -6.137 13.947 1.00 79.75 90 TYR A CA 1
ATOM 698 C C . TYR A 1 90 ? -10.734 -6.508 14.070 1.00 79.75 90 TYR A C 1
ATOM 700 O O . TYR A 1 90 ? -11.286 -6.396 15.163 1.00 79.75 90 TYR A O 1
ATOM 708 N N . GLN A 1 91 ? -11.360 -6.989 12.993 1.00 74.88 91 GLN A N 1
ATOM 709 C CA . GLN A 1 91 ? -12.723 -7.507 13.068 1.00 74.88 91 GLN A CA 1
ATOM 710 C C . GLN A 1 91 ? -12.797 -8.814 13.863 1.00 74.88 91 GLN A C 1
ATOM 712 O O . GLN A 1 91 ? -13.763 -9.021 14.582 1.00 74.88 91 GLN A O 1
ATOM 717 N N . LYS A 1 92 ? -11.794 -9.693 13.744 1.00 72.06 92 LYS A N 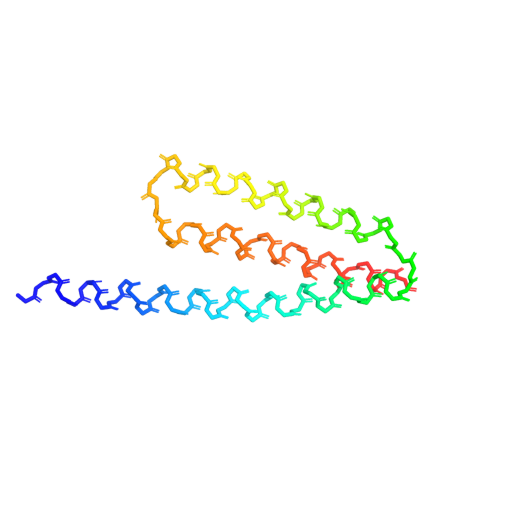1
ATOM 718 C CA . LYS A 1 92 ? -11.752 -10.972 14.470 1.00 72.06 92 LYS A CA 1
ATOM 719 C C . LYS A 1 92 ? -11.385 -10.819 15.950 1.00 72.06 92 LYS A C 1
ATOM 721 O O . LYS A 1 92 ? -11.719 -11.686 16.749 1.00 72.06 92 LYS A O 1
ATOM 726 N N . LEU A 1 93 ? -10.650 -9.763 16.302 1.00 63.38 93 LEU A N 1
ATOM 727 C CA . LEU A 1 93 ? -10.249 -9.472 17.682 1.00 63.38 93 LEU A CA 1
ATOM 728 C C . LEU A 1 93 ? -11.392 -8.871 18.522 1.00 63.38 93 LEU A C 1
ATOM 730 O O . LEU A 1 93 ? -11.282 -8.825 19.747 1.00 63.38 93 LEU A O 1
ATOM 734 N N . ARG A 1 94 ? -12.443 -8.376 17.863 1.00 49.97 94 ARG A N 1
ATOM 735 C CA . ARG A 1 94 ? -13.654 -7.832 18.478 1.00 49.97 94 ARG A CA 1
ATOM 736 C C . ARG A 1 94 ? -14.732 -8.905 18.584 1.00 49.97 94 ARG A C 1
ATOM 738 O O . ARG A 1 94 ? -15.473 -8.847 19.587 1.00 49.97 94 ARG A O 1
#

Secondary structure (DSSP, 8-state):
--HHHHHHHHHHHHHHHHHHHHHHHHHHHHHHHHHHHTT-HHHHHHHHHHHHHHHHHHHHHHHHTT-HHHHHHHHHHHHHHHHHHHHHHHHHH-

Solvent-accessible surface area (backbone atoms only — not comparable to full-atom values): 4802 Å² total; per-residue (Å²): 138,61,68,68,57,55,51,51,51,54,52,50,54,42,50,52,50,52,51,51,33,51,57,46,36,54,50,22,52,49,38,53,50,50,30,56,75,69,70,36,55,68,62,45,50,50,37,52,51,54,17,48,53,54,19,49,54,40,34,54,51,24,60,77,71,66,50,55,71,60,27,48,54,48,15,50,32,53,16,29,50,46,26,30,54,48,41,52,50,59,60,71,76,105

pLDDT: mean 83.67, std 9.58, range [48.28, 92.75]